Protein AF-A0AAJ6J6M3-F1 (afdb_monomer_lite)

Sequence (134 aa):
MADVIVVLKRRGIAARYLYQSGNIVYNRNSFRPREQCKPGPPERWIRKVGAFEPVISPELFAKAQAIIAARKRTKGLSSEEMLKRFRILLQRKGRFSRDIIRVAPEVSIPALYQFRFGSLRNAYQLISYFSKWN

Secondary structure (DSSP, 8-state):
-HHHHHHHHHTT---SSSGGGT-EEE-SEE--TTS--EEPPGGG-EEETTSS--SS-HHHHHHHHHHHHHGGGGTT--HHHHHHHHHHHHHHHSS--HHHHHH-TTS--HHHHHHHHSSHHHHHHTTT------

Radius of gyration: 20.0 Å; chains: 1; bounding box: 54×32×40 Å

Structure (mmCIF, N/CA/C/O backbone):
data_AF-A0AAJ6J6M3-F1
#
_entry.id   AF-A0AAJ6J6M3-F1
#
loop_
_atom_site.group_PDB
_atom_site.id
_atom_site.type_symbol
_atom_site.label_atom_id
_atom_site.label_alt_id
_atom_site.label_comp_id
_atom_site.label_asym_id
_atom_site.label_entity_id
_atom_site.label_seq_id
_atom_site.pdbx_PDB_ins_code
_atom_site.Cartn_x
_atom_site.Cartn_y
_atom_site.Cartn_z
_atom_site.occupancy
_atom_site.B_iso_or_equiv
_atom_site.auth_seq_id
_atom_site.auth_comp_id
_atom_site.auth_asym_id
_atom_site.auth_atom_id
_atom_site.pdbx_PDB_model_num
ATOM 1 N N . MET A 1 1 ? 20.469 -19.680 -22.054 1.00 42.81 1 MET A N 1
ATOM 2 C CA . MET A 1 1 ? 19.482 -18.741 -21.451 1.00 42.81 1 MET A CA 1
ATOM 3 C C . MET A 1 1 ? 19.347 -18.880 -19.928 1.00 42.81 1 MET A C 1
ATOM 5 O O . MET A 1 1 ? 19.100 -17.870 -19.279 1.00 42.81 1 MET A O 1
ATOM 9 N N . ALA A 1 2 ? 19.573 -20.061 -19.334 1.00 37.69 2 ALA A N 1
ATOM 10 C CA . ALA A 1 2 ? 19.628 -20.234 -17.875 1.00 37.69 2 ALA A CA 1
ATOM 11 C C . ALA A 1 2 ? 20.864 -19.573 -17.218 1.00 37.69 2 ALA A C 1
ATOM 13 O O . ALA A 1 2 ? 20.771 -19.067 -16.098 1.00 37.69 2 ALA A O 1
ATOM 14 N N . ASP A 1 3 ? 21.992 -19.491 -17.933 1.00 43.91 3 ASP A N 1
ATOM 15 C CA . ASP A 1 3 ? 23.266 -19.019 -17.371 1.00 43.91 3 ASP A CA 1
ATOM 16 C C . ASP A 1 3 ? 23.247 -17.570 -16.900 1.00 43.91 3 ASP A C 1
ATOM 18 O O . ASP A 1 3 ? 23.759 -17.261 -15.828 1.00 43.91 3 ASP A O 1
ATOM 22 N N . VAL A 1 4 ? 22.599 -16.667 -17.639 1.00 46.88 4 VAL A N 1
ATOM 23 C CA . VAL A 1 4 ? 22.543 -15.249 -17.251 1.00 46.88 4 VAL A CA 1
ATOM 24 C C . VAL A 1 4 ? 21.755 -15.084 -15.949 1.00 46.88 4 VAL A C 1
ATOM 26 O O . VAL A 1 4 ? 22.172 -14.351 -15.059 1.00 46.88 4 VAL A O 1
ATOM 29 N N . ILE A 1 5 ? 20.653 -15.816 -15.779 1.00 46.03 5 ILE A N 1
ATOM 30 C CA . ILE A 1 5 ? 19.804 -15.733 -14.582 1.00 46.03 5 ILE A CA 1
ATOM 31 C C . ILE A 1 5 ? 20.528 -16.313 -13.357 1.00 46.03 5 ILE A C 1
ATOM 33 O O . ILE A 1 5 ? 20.488 -15.721 -12.274 1.00 46.03 5 ILE A O 1
ATOM 37 N N . VAL A 1 6 ? 21.233 -17.436 -13.529 1.00 44.25 6 VAL A N 1
ATOM 38 C CA . VAL A 1 6 ? 22.038 -18.072 -12.473 1.00 44.25 6 VAL A CA 1
ATOM 39 C C . VAL A 1 6 ? 23.219 -17.182 -12.070 1.00 44.25 6 VAL A C 1
ATOM 41 O O . VAL A 1 6 ? 23.459 -16.981 -10.876 1.00 44.25 6 VAL A O 1
ATOM 44 N N . VAL A 1 7 ? 23.908 -16.573 -13.039 1.00 46.75 7 VAL A N 1
ATOM 45 C CA . VAL A 1 7 ? 25.021 -15.638 -12.802 1.00 46.75 7 VAL A CA 1
ATOM 46 C C . VAL A 1 7 ? 24.549 -14.369 -12.083 1.00 46.75 7 VAL A C 1
ATOM 48 O O . VAL A 1 7 ? 25.223 -13.896 -11.166 1.00 46.75 7 VAL A O 1
ATOM 51 N N . LEU A 1 8 ? 23.376 -13.832 -12.435 1.00 47.06 8 LEU A N 1
ATOM 52 C CA . LEU A 1 8 ? 22.826 -12.629 -11.801 1.00 47.06 8 LEU A CA 1
ATOM 53 C C . LEU A 1 8 ? 22.340 -12.889 -10.363 1.00 47.06 8 LEU A C 1
ATOM 55 O O . LEU A 1 8 ? 22.558 -12.044 -9.492 1.00 47.06 8 LEU A O 1
ATOM 59 N N . LYS A 1 9 ? 21.750 -14.063 -10.085 1.00 43.31 9 LYS A N 1
ATOM 60 C CA . LYS A 1 9 ? 21.389 -14.483 -8.716 1.00 43.31 9 LYS A CA 1
ATOM 61 C C . LYS A 1 9 ? 22.621 -14.720 -7.836 1.00 43.31 9 LYS A C 1
ATOM 63 O O . LYS A 1 9 ? 22.635 -14.259 -6.698 1.00 43.31 9 LYS A O 1
ATOM 68 N N . ARG A 1 10 ? 23.672 -15.371 -8.359 1.00 44.53 10 ARG A N 1
ATOM 69 C CA . ARG A 1 10 ? 24.931 -15.628 -7.623 1.00 44.53 10 ARG A CA 1
ATOM 70 C C . ARG A 1 10 ? 25.692 -14.354 -7.237 1.00 44.53 10 ARG A C 1
ATOM 72 O O . ARG A 1 10 ? 26.441 -14.373 -6.270 1.00 44.53 10 ARG A O 1
ATOM 79 N N . ARG A 1 11 ? 25.495 -13.243 -7.956 1.00 43.03 11 ARG A N 1
ATOM 80 C CA . ARG A 1 11 ? 26.172 -11.955 -7.709 1.00 43.03 11 ARG A CA 1
ATOM 81 C C . ARG A 1 11 ? 25.401 -10.989 -6.795 1.00 43.03 11 ARG A C 1
ATOM 83 O O . ARG A 1 11 ? 25.764 -9.820 -6.723 1.00 43.03 11 ARG A O 1
ATOM 90 N N . GLY A 1 12 ? 24.340 -11.436 -6.115 1.00 41.12 12 GLY A N 1
ATOM 91 C CA . GLY A 1 12 ? 23.617 -10.605 -5.137 1.00 41.12 12 GLY A CA 1
ATOM 92 C C . GLY A 1 12 ? 22.879 -9.402 -5.744 1.00 41.12 12 GLY A C 1
ATOM 93 O O . GLY A 1 12 ? 22.611 -8.417 -5.059 1.00 41.12 12 GLY A O 1
ATOM 94 N N . ILE A 1 13 ? 22.554 -9.451 -7.040 1.00 48.22 13 ILE A N 1
ATOM 95 C CA . ILE A 1 13 ? 21.922 -8.335 -7.749 1.00 48.22 13 ILE A CA 1
ATOM 96 C C . ILE A 1 13 ? 20.429 -8.304 -7.396 1.00 48.22 13 ILE A C 1
ATOM 98 O O . ILE A 1 13 ? 19.664 -9.196 -7.766 1.00 48.22 13 ILE A O 1
ATOM 102 N N . ALA A 1 14 ? 20.001 -7.252 -6.692 1.00 40.88 14 ALA A N 1
ATOM 103 C CA . ALA A 1 14 ? 18.612 -7.009 -6.303 1.00 40.88 14 ALA A CA 1
ATOM 104 C C . ALA A 1 14 ? 17.721 -6.689 -7.522 1.00 40.88 14 ALA A C 1
ATOM 106 O O . ALA A 1 14 ? 17.346 -5.548 -7.796 1.00 40.88 14 ALA A O 1
ATOM 107 N N . ALA A 1 15 ? 17.344 -7.725 -8.262 1.00 45.59 15 ALA A N 1
ATOM 108 C CA . ALA A 1 15 ? 16.406 -7.667 -9.371 1.00 45.59 15 ALA A CA 1
ATOM 109 C C . ALA A 1 15 ? 14.956 -7.753 -8.855 1.00 45.59 15 ALA A C 1
ATOM 111 O O . ALA A 1 15 ? 14.252 -8.721 -9.106 1.00 45.59 15 ALA A O 1
ATOM 112 N N . ARG A 1 16 ? 14.488 -6.767 -8.077 1.00 41.72 16 ARG A N 1
ATOM 113 C CA . ARG A 1 16 ? 13.134 -6.849 -7.485 1.00 41.72 16 ARG A CA 1
ATOM 114 C C . ARG A 1 16 ? 11.999 -6.391 -8.419 1.00 41.72 16 ARG A C 1
ATOM 116 O O . ARG A 1 16 ? 10.870 -6.819 -8.227 1.00 41.72 16 ARG A O 1
ATOM 123 N N . TYR A 1 17 ? 12.276 -5.575 -9.441 1.00 43.47 17 TYR A N 1
ATOM 124 C CA . TYR A 1 17 ? 11.223 -4.960 -10.283 1.00 43.47 17 TYR A CA 1
ATOM 125 C C . TYR A 1 17 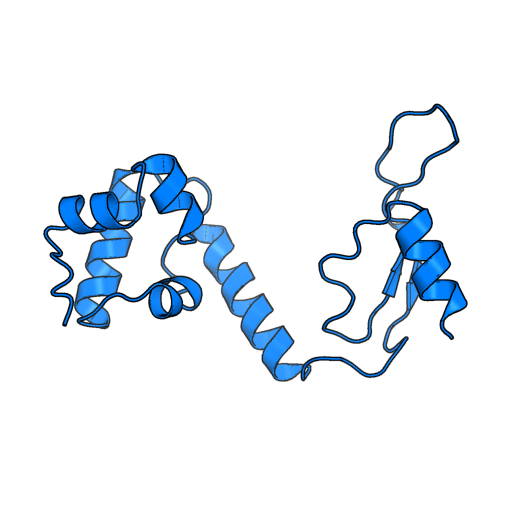? 11.407 -5.132 -11.798 1.00 43.47 17 TYR A C 1
ATOM 127 O O . TYR A 1 17 ? 10.581 -4.674 -12.578 1.00 43.47 17 TYR A O 1
ATOM 135 N N . LEU A 1 18 ? 12.494 -5.777 -12.221 1.00 49.62 18 LEU A N 1
ATOM 136 C CA . LEU A 1 18 ? 12.898 -5.862 -13.629 1.00 49.62 18 LEU A CA 1
ATOM 137 C C . LEU A 1 18 ? 12.153 -6.961 -14.392 1.00 49.62 18 LEU A C 1
ATOM 139 O O . LEU A 1 18 ? 11.816 -6.802 -15.558 1.00 49.62 18 LEU A O 1
ATOM 143 N N . TYR A 1 19 ? 11.789 -8.033 -13.691 1.00 50.84 19 TYR A N 1
ATOM 144 C CA . TYR A 1 19 ? 11.163 -9.205 -14.300 1.00 50.84 19 TYR A CA 1
ATOM 145 C C . TYR A 1 19 ? 9.762 -8.953 -14.874 1.00 50.84 19 TYR A C 1
ATOM 147 O O . TYR A 1 19 ? 9.317 -9.672 -15.754 1.00 50.84 19 TYR A O 1
ATOM 155 N N . GLN A 1 20 ? 9.057 -7.925 -14.406 1.00 52.22 20 GLN A N 1
ATOM 156 C CA . GLN A 1 20 ? 7.644 -7.746 -14.747 1.00 52.22 20 GLN A CA 1
ATOM 157 C C . GLN A 1 20 ? 7.411 -7.078 -16.110 1.00 52.22 20 GLN A C 1
ATOM 159 O O . GLN A 1 20 ? 6.380 -7.310 -16.719 1.00 52.22 20 GLN A O 1
ATOM 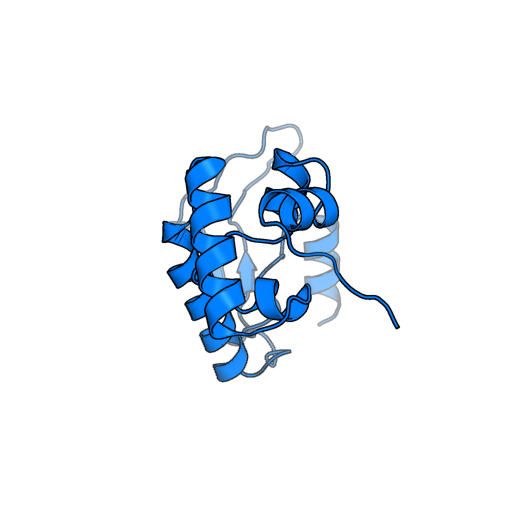164 N N . SER A 1 21 ? 8.361 -6.289 -16.618 1.00 54.81 21 SER A N 1
ATOM 165 C CA . SER A 1 21 ? 8.193 -5.531 -17.874 1.00 54.81 21 SER A CA 1
ATOM 166 C C . SER A 1 21 ? 9.021 -6.070 -19.046 1.00 54.81 21 SER A C 1
ATOM 168 O O . SER A 1 21 ? 9.124 -5.399 -20.065 1.00 54.81 21 SER A O 1
ATOM 170 N N . GLY A 1 22 ? 9.660 -7.238 -18.903 1.00 56.69 22 GLY A N 1
ATOM 171 C CA . GLY A 1 22 ? 10.596 -7.754 -19.916 1.00 56.69 22 GLY A CA 1
ATOM 172 C C . GLY A 1 22 ? 11.935 -7.003 -19.963 1.00 56.69 22 GLY A C 1
ATOM 173 O O . GLY A 1 22 ? 12.790 -7.299 -20.791 1.00 56.69 22 GLY A O 1
ATOM 174 N N . ASN A 1 23 ? 12.151 -6.022 -19.081 1.00 66.06 23 ASN A N 1
ATOM 175 C CA . ASN A 1 23 ? 13.308 -5.129 -19.119 1.00 66.06 23 ASN A CA 1
ATOM 176 C C . ASN A 1 23 ? 14.380 -5.556 -18.116 1.00 66.06 23 ASN A C 1
ATOM 178 O O . ASN A 1 23 ? 14.102 -5.723 -16.931 1.00 66.06 23 ASN A O 1
ATOM 182 N N . ILE A 1 24 ? 15.638 -5.634 -18.545 1.00 65.75 24 ILE A N 1
ATOM 183 C CA . ILE A 1 24 ? 16.773 -5.882 -17.646 1.00 65.75 24 ILE A CA 1
ATOM 184 C C . ILE A 1 24 ? 17.550 -4.581 -17.470 1.00 65.75 24 ILE A C 1
ATOM 186 O O . ILE A 1 24 ? 18.018 -3.992 -18.438 1.00 65.75 24 ILE A O 1
ATOM 190 N N . VAL A 1 25 ? 17.728 -4.151 -16.221 1.00 64.94 25 VAL A N 1
ATOM 191 C CA . VAL A 1 25 ? 18.666 -3.081 -15.857 1.00 64.94 25 VAL A CA 1
ATOM 192 C C . VAL A 1 25 ? 19.688 -3.645 -14.886 1.00 64.94 25 VAL A C 1
ATOM 194 O O . VAL A 1 25 ? 19.339 -3.983 -13.754 1.00 64.94 25 VAL A O 1
ATOM 197 N N . TYR A 1 26 ? 20.945 -3.720 -15.302 1.00 61.62 26 TYR A N 1
ATOM 198 C CA . TYR A 1 26 ? 22.036 -4.207 -14.461 1.00 61.62 26 TYR A CA 1
ATOM 199 C C . TYR A 1 26 ? 23.126 -3.143 -14.297 1.00 61.62 26 TYR A C 1
ATOM 201 O O . TYR A 1 26 ? 23.046 -2.064 -14.881 1.00 61.62 26 TYR A O 1
ATOM 209 N N . ASN A 1 27 ? 24.106 -3.427 -13.433 1.00 62.53 27 ASN A N 1
ATOM 210 C CA . ASN A 1 27 ? 25.179 -2.497 -13.058 1.00 62.53 27 ASN A CA 1
ATOM 211 C C . ASN A 1 27 ? 24.712 -1.231 -12.301 1.00 62.53 27 ASN A C 1
ATOM 213 O O . ASN A 1 27 ? 25.365 -0.195 -12.344 1.00 62.53 27 ASN A O 1
ATOM 217 N N . ARG A 1 28 ? 23.578 -1.311 -11.581 1.00 59.69 28 ARG A N 1
ATOM 218 C CA . ARG A 1 28 ? 23.110 -0.221 -10.698 1.00 59.69 28 ARG A CA 1
ATOM 219 C C . ARG A 1 28 ? 24.014 -0.008 -9.487 1.00 59.69 28 ARG A C 1
ATOM 221 O O . ARG A 1 28 ? 24.223 1.120 -9.057 1.00 59.69 28 ARG A O 1
ATOM 228 N N . ASN A 1 29 ? 24.557 -1.104 -8.975 1.00 54.41 29 ASN A N 1
ATOM 229 C CA . ASN A 1 29 ? 25.489 -1.127 -7.866 1.00 54.41 29 ASN A CA 1
ATOM 230 C C . ASN A 1 29 ? 26.703 -1.930 -8.332 1.00 54.41 29 AS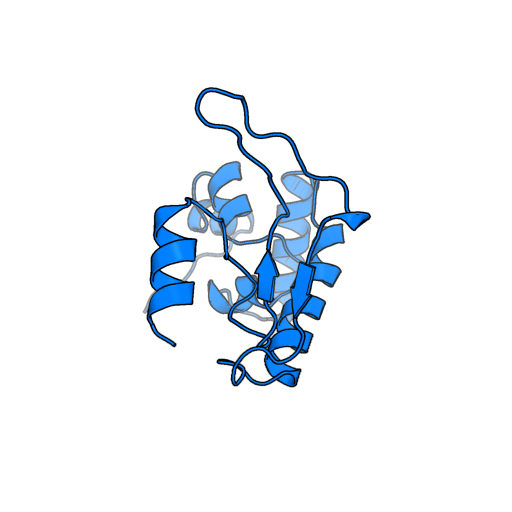N A C 1
ATOM 232 O O . ASN A 1 29 ? 26.549 -3.090 -8.720 1.00 54.41 29 ASN A O 1
ATOM 236 N N . SER A 1 30 ? 27.884 -1.323 -8.328 1.00 54.75 30 SER A N 1
ATOM 237 C CA . SER A 1 30 ? 29.134 -2.030 -8.610 1.00 54.75 30 SER A CA 1
ATOM 238 C C . SER A 1 30 ? 29.804 -2.402 -7.293 1.00 54.75 30 SER A C 1
ATOM 240 O O . SER A 1 30 ? 29.935 -1.550 -6.414 1.00 54.75 30 SER A O 1
ATOM 242 N N . PHE A 1 31 ? 30.251 -3.650 -7.168 1.00 53.50 31 PHE A N 1
ATOM 243 C CA . PHE A 1 31 ? 31.105 -4.093 -6.070 1.00 53.50 31 PHE A CA 1
ATOM 244 C C . PHE A 1 31 ? 32.429 -4.596 -6.641 1.00 53.50 31 PHE A C 1
ATOM 246 O O . PHE A 1 31 ? 32.449 -5.349 -7.617 1.00 53.50 31 PHE A O 1
ATOM 253 N N . ARG A 1 32 ? 33.538 -4.193 -6.024 1.00 55.38 32 ARG A N 1
ATOM 254 C CA . ARG A 1 32 ? 34.786 -4.950 -6.105 1.00 55.38 32 ARG A CA 1
ATOM 255 C C . ARG A 1 32 ? 34.830 -5.897 -4.904 1.00 55.38 32 ARG A C 1
ATOM 257 O O . ARG A 1 32 ? 34.295 -5.547 -3.849 1.00 55.38 32 ARG A O 1
ATOM 264 N N . PRO A 1 33 ? 35.409 -7.101 -5.032 1.00 43.09 33 PRO A N 1
ATOM 265 C CA . PRO A 1 33 ? 35.588 -7.983 -3.885 1.00 43.09 33 PRO A CA 1
ATOM 266 C C . PRO A 1 33 ? 36.279 -7.231 -2.734 1.00 43.09 33 PRO A C 1
ATOM 268 O O . PRO A 1 33 ? 37.292 -6.579 -2.966 1.00 43.09 33 PRO A O 1
ATOM 271 N N . ARG A 1 34 ? 35.724 -7.326 -1.515 1.00 52.81 34 ARG A N 1
ATOM 272 C CA . ARG A 1 34 ? 36.158 -6.632 -0.278 1.00 52.81 34 ARG A CA 1
ATOM 273 C C . ARG A 1 34 ? 35.885 -5.118 -0.178 1.00 52.81 34 ARG A C 1
ATOM 275 O O . ARG A 1 34 ? 36.234 -4.533 0.841 1.00 52.81 34 ARG A O 1
ATOM 282 N N . GLU A 1 35 ? 35.214 -4.487 -1.142 1.00 59.50 35 GLU A N 1
ATOM 283 C CA . GLU A 1 35 ? 34.825 -3.068 -1.049 1.00 59.50 35 GLU A CA 1
ATOM 284 C C . GLU A 1 35 ? 33.333 -2.867 -0.749 1.00 59.50 35 GLU A C 1
ATOM 286 O O . GLU A 1 35 ? 32.475 -3.661 -1.144 1.00 59.50 35 GLU A O 1
ATOM 291 N N . GLN A 1 36 ? 33.016 -1.757 -0.072 1.00 56.09 36 GLN A N 1
ATOM 292 C CA . GLN A 1 36 ? 31.636 -1.356 0.200 1.00 56.09 36 GLN A CA 1
ATOM 293 C C . GLN A 1 36 ? 30.879 -1.057 -1.100 1.00 56.09 36 GLN A C 1
ATOM 295 O O . GLN A 1 36 ? 31.384 -0.402 -2.013 1.00 56.09 36 GLN A O 1
ATOM 300 N N . CYS A 1 37 ? 29.630 -1.518 -1.158 1.00 54.88 37 CYS A N 1
ATOM 301 C CA . CYS A 1 37 ? 28.743 -1.344 -2.299 1.00 54.88 37 CYS A CA 1
ATOM 302 C C . CYS A 1 37 ? 28.414 0.145 -2.510 1.00 54.88 37 CYS A C 1
ATOM 304 O O . CYS A 1 37 ? 27.649 0.725 -1.741 1.00 54.88 37 CYS A O 1
ATOM 306 N N . LYS A 1 38 ? 28.953 0.755 -3.571 1.00 62.16 38 LYS A N 1
ATOM 307 C CA . LYS A 1 38 ? 28.644 2.141 -3.955 1.00 62.16 38 LYS A CA 1
ATOM 308 C C . LYS A 1 38 ? 27.606 2.169 -5.089 1.00 62.16 38 LYS A C 1
ATOM 310 O O . LYS A 1 38 ? 27.677 1.323 -5.989 1.00 62.16 38 LYS A O 1
ATOM 315 N N . PRO A 1 39 ? 26.645 3.115 -5.079 1.00 59.41 39 PRO A N 1
ATOM 316 C CA . PRO A 1 39 ? 25.768 3.345 -6.223 1.00 59.41 39 PRO A CA 1
ATOM 317 C C . PRO A 1 39 ? 26.612 3.681 -7.456 1.00 59.41 39 PRO A C 1
ATOM 319 O O . PRO A 1 39 ? 27.459 4.573 -7.406 1.00 59.41 39 PRO A O 1
ATOM 322 N N . GLY A 1 40 ? 26.415 2.942 -8.546 1.00 65.25 40 GLY A N 1
ATOM 323 C CA . GLY A 1 40 ? 27.107 3.203 -9.803 1.00 65.25 40 GLY A CA 1
ATOM 324 C C . GLY A 1 40 ? 26.501 4.417 -10.517 1.00 65.25 40 GLY A C 1
ATOM 325 O O . GLY A 1 40 ? 25.278 4.593 -10.453 1.00 65.25 40 GLY A O 1
ATOM 326 N N . PRO A 1 41 ? 27.315 5.233 -11.215 1.00 68.19 41 PRO A N 1
ATOM 327 C CA . PRO A 1 41 ? 26.816 6.373 -11.978 1.00 68.19 41 PRO A CA 1
ATOM 328 C C . PRO A 1 41 ? 25.779 5.919 -13.031 1.00 68.19 41 PRO A C 1
ATOM 330 O O . PRO A 1 41 ? 25.958 4.839 -13.614 1.00 68.19 41 PRO A O 1
ATOM 333 N N . PRO A 1 42 ? 24.688 6.682 -13.260 1.00 66.25 42 PRO A N 1
ATOM 334 C CA . PRO A 1 42 ? 23.601 6.309 -14.174 1.00 66.25 42 PRO A CA 1
ATOM 335 C C . PRO A 1 42 ? 24.064 5.965 -15.591 1.00 66.25 42 PRO A C 1
ATOM 337 O O . PRO A 1 42 ? 23.462 5.113 -16.242 1.00 66.25 42 PRO A O 1
ATOM 340 N N . GLU A 1 43 ? 25.156 6.579 -16.043 1.00 66.69 43 GLU A N 1
ATOM 341 C CA . GLU A 1 43 ? 25.770 6.393 -17.361 1.00 66.69 43 GLU A CA 1
ATOM 342 C C . GLU A 1 43 ? 26.327 4.973 -17.542 1.00 66.69 43 GLU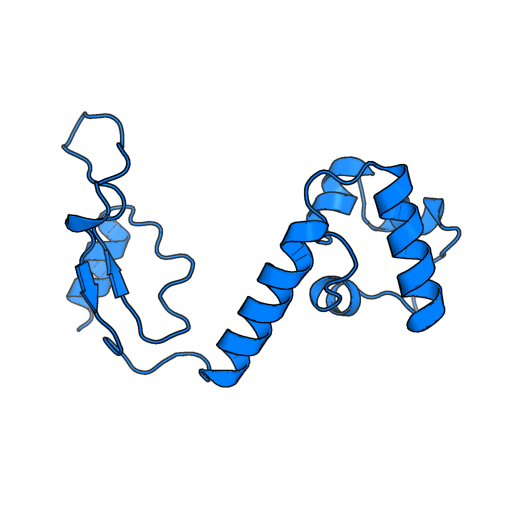 A C 1
ATOM 344 O O . GLU A 1 43 ? 26.443 4.477 -18.658 1.00 66.69 43 GLU A O 1
ATOM 349 N N . ARG A 1 44 ? 26.645 4.280 -16.440 1.00 66.38 44 ARG A N 1
ATOM 350 C CA . ARG A 1 44 ? 27.110 2.885 -16.454 1.00 66.38 44 ARG A CA 1
ATOM 351 C C . ARG A 1 44 ? 25.972 1.871 -16.357 1.00 66.38 44 ARG A C 1
ATOM 353 O O . ARG A 1 44 ? 26.239 0.665 -16.363 1.00 66.38 44 ARG A O 1
ATOM 360 N N . TRP A 1 45 ? 24.720 2.315 -16.228 1.00 72.00 45 TRP A N 1
ATOM 361 C CA . TRP A 1 45 ? 23.580 1.408 -16.154 1.00 72.00 45 TRP A CA 1
ATOM 362 C C . TRP A 1 45 ? 23.269 0.871 -17.541 1.00 72.00 45 TRP A C 1
ATOM 364 O O . TRP A 1 45 ? 22.824 1.600 -18.424 1.00 72.00 45 TRP A O 1
ATOM 374 N N . ILE A 1 46 ? 23.421 -0.436 -17.713 1.00 66.81 46 ILE A N 1
ATOM 375 C CA . ILE A 1 46 ? 23.061 -1.078 -18.970 1.00 66.81 46 ILE A CA 1
ATOM 376 C C . ILE A 1 46 ? 21.590 -1.479 -18.880 1.00 66.81 46 ILE A C 1
ATOM 378 O O . ILE A 1 46 ? 21.187 -2.230 -17.984 1.00 66.81 46 ILE A O 1
ATOM 382 N N . ARG A 1 47 ? 20.780 -0.931 -19.792 1.00 71.38 47 ARG A N 1
ATOM 383 C CA . ARG A 1 47 ? 19.338 -1.177 -19.896 1.00 71.38 47 ARG A CA 1
ATOM 384 C C . ARG A 1 47 ? 19.062 -1.937 -21.188 1.00 71.38 47 ARG A C 1
ATOM 386 O O . ARG A 1 47 ? 19.307 -1.414 -22.267 1.00 71.38 47 ARG A O 1
ATOM 393 N N . LYS A 1 48 ? 18.529 -3.151 -21.077 1.00 68.19 48 LYS A N 1
ATOM 394 C CA . LYS A 1 48 ? 18.015 -3.918 -22.213 1.00 68.19 48 LYS A CA 1
ATOM 395 C C . LYS A 1 48 ? 16.496 -3.956 -22.126 1.00 68.19 48 LYS A C 1
ATOM 397 O O . LYS A 1 48 ? 15.946 -4.554 -21.199 1.00 68.19 48 LYS A O 1
ATOM 402 N N . VAL A 1 49 ? 15.843 -3.281 -23.066 1.00 69.12 49 VAL A N 1
ATOM 403 C CA . VAL A 1 49 ? 14.383 -3.283 -23.206 1.00 69.12 49 VAL A CA 1
ATOM 404 C C . VAL A 1 49 ? 13.964 -4.564 -23.930 1.00 69.12 49 VAL A C 1
ATOM 406 O O . VAL A 1 49 ? 14.639 -4.958 -24.878 1.00 69.12 49 VAL A O 1
ATOM 409 N N . GLY A 1 50 ? 12.910 -5.241 -23.463 1.00 69.31 50 GLY A N 1
ATOM 410 C CA . GLY A 1 50 ? 12.407 -6.471 -24.099 1.00 69.31 50 GLY A CA 1
ATOM 411 C C . GLY A 1 50 ? 13.418 -7.625 -24.121 1.00 69.31 50 GLY A C 1
ATOM 412 O O . GLY A 1 50 ? 13.489 -8.392 -25.073 1.00 69.31 50 GLY A O 1
ATOM 413 N N . ALA A 1 51 ? 14.249 -7.738 -23.086 1.00 67.62 51 ALA A N 1
ATOM 414 C CA . ALA A 1 51 ? 15.247 -8.794 -22.973 1.00 67.62 51 ALA A CA 1
ATOM 415 C C . ALA A 1 51 ? 14.639 -10.205 -22.870 1.00 67.62 51 ALA A C 1
ATOM 417 O O . ALA A 1 51 ? 15.349 -11.180 -23.114 1.00 67.62 51 ALA A O 1
ATOM 418 N N . PHE A 1 52 ? 13.372 -10.303 -22.469 1.00 69.38 52 PHE A N 1
ATOM 419 C CA . PHE A 1 52 ? 12.575 -11.525 -22.413 1.00 69.38 52 PHE A CA 1
ATOM 420 C C . PHE A 1 52 ? 11.084 -11.162 -22.479 1.00 69.38 52 PHE A C 1
ATOM 422 O O . PHE A 1 52 ? 10.711 -10.002 -22.274 1.00 69.38 52 PHE A O 1
ATOM 429 N N . GLU A 1 53 ? 10.243 -12.158 -22.754 1.00 70.44 53 GLU A N 1
ATOM 430 C CA . GLU A 1 53 ? 8.792 -11.992 -22.786 1.00 70.44 53 GLU A CA 1
ATOM 431 C C . GLU A 1 53 ? 8.268 -11.540 -21.409 1.00 70.44 53 GLU A C 1
ATOM 433 O O . GLU A 1 53 ? 8.606 -12.145 -20.385 1.00 70.44 53 GLU A O 1
ATOM 438 N N . PRO A 1 54 ? 7.501 -10.441 -21.336 1.00 69.31 54 PRO A N 1
ATOM 439 C CA . PRO A 1 54 ? 7.081 -9.884 -20.063 1.00 69.31 54 PRO A CA 1
ATOM 440 C C . PRO A 1 54 ? 6.144 -10.848 -19.323 1.00 69.31 54 PRO A C 1
ATOM 442 O O . PRO A 1 54 ? 5.118 -11.268 -19.844 1.00 69.31 54 PRO A O 1
ATOM 445 N N . VAL A 1 55 ? 6.480 -11.149 -18.063 1.00 76.94 55 VAL A N 1
ATOM 446 C CA . VAL A 1 55 ? 5.692 -12.052 -17.198 1.00 76.94 55 VAL A CA 1
ATOM 447 C C . VAL A 1 55 ? 4.287 -11.501 -16.923 1.00 76.94 55 VAL A C 1
ATOM 449 O O . VAL A 1 55 ? 3.368 -12.257 -16.620 1.00 76.94 55 VAL A O 1
ATOM 452 N N . ILE A 1 56 ? 4.114 -10.178 -16.998 1.00 76.94 56 ILE A N 1
ATOM 453 C CA . ILE A 1 56 ? 2.818 -9.514 -16.856 1.00 76.94 56 ILE A CA 1
ATOM 454 C C . ILE A 1 56 ? 2.582 -8.549 -18.015 1.00 76.94 56 ILE A C 1
ATOM 456 O O . ILE A 1 56 ? 3.526 -7.981 -18.561 1.00 76.94 56 ILE A O 1
ATOM 460 N N . SER A 1 57 ? 1.315 -8.313 -18.362 1.00 81.12 57 SER A N 1
ATOM 461 C CA . SER A 1 57 ? 0.977 -7.386 -19.440 1.00 81.12 57 SER A CA 1
ATOM 462 C C . SER A 1 57 ? 1.479 -5.961 -19.141 1.00 81.12 57 SER A C 1
ATOM 464 O O . SER A 1 57 ? 1.401 -5.500 -17.991 1.00 81.12 57 SER A O 1
ATOM 466 N N . PRO A 1 58 ? 1.958 -5.220 -20.161 1.00 78.12 58 PRO A N 1
ATOM 467 C CA . PRO A 1 58 ? 2.408 -3.838 -19.993 1.00 78.12 58 PRO A CA 1
ATOM 468 C C . PRO A 1 58 ? 1.342 -2.933 -19.367 1.00 78.12 58 PRO A C 1
ATOM 470 O O . PRO A 1 58 ? 1.660 -2.084 -18.535 1.00 78.12 58 PRO A O 1
ATOM 473 N N . GLU A 1 59 ? 0.069 -3.153 -19.699 1.00 81.44 59 GLU A N 1
ATOM 474 C CA . GLU A 1 59 ? -1.056 -2.410 -19.129 1.00 81.44 59 GLU A CA 1
ATOM 475 C C . GLU A 1 59 ? -1.218 -2.638 -17.625 1.00 81.44 59 GLU A C 1
ATOM 477 O O . GLU A 1 59 ? -1.433 -1.692 -16.862 1.00 81.44 59 GLU A O 1
ATOM 482 N N . LEU A 1 60 ? -1.103 -3.891 -17.171 1.00 81.25 60 LEU A N 1
ATOM 483 C CA . LEU A 1 60 ? -1.193 -4.222 -15.753 1.00 81.25 60 LEU A CA 1
ATOM 484 C C . LEU A 1 60 ? -0.015 -3.617 -14.983 1.00 81.25 60 LEU A C 1
ATOM 486 O O . LEU A 1 60 ? -0.202 -3.055 -13.899 1.00 81.25 60 LEU A O 1
ATOM 490 N N . PHE A 1 61 ? 1.185 -3.665 -15.567 1.00 80.12 61 PHE A N 1
ATOM 491 C CA . PHE A 1 61 ? 2.361 -3.008 -15.006 1.00 80.12 61 PHE A CA 1
ATOM 492 C C . PHE A 1 61 ? 2.172 -1.487 -14.915 1.00 80.12 61 PHE A C 1
ATOM 494 O O . PHE A 1 61 ? 2.442 -0.899 -13.866 1.00 80.12 61 PHE A O 1
ATOM 501 N N . ALA A 1 62 ? 1.648 -0.850 -15.965 1.00 83.12 62 ALA A N 1
ATOM 502 C CA . ALA A 1 62 ? 1.366 0.583 -15.980 1.00 83.12 62 ALA A CA 1
ATOM 503 C C . ALA A 1 62 ? 0.347 0.978 -14.898 1.00 83.12 62 ALA A C 1
ATOM 505 O O . ALA A 1 62 ? 0.585 1.926 -14.146 1.00 83.12 62 ALA A O 1
ATOM 506 N N . LYS A 1 63 ? -0.738 0.205 -14.734 1.00 82.69 63 LYS A N 1
ATOM 507 C CA . LYS A 1 63 ? -1.722 0.401 -13.653 1.00 82.69 63 LYS A CA 1
ATOM 508 C C . LYS A 1 63 ? -1.069 0.308 -12.271 1.00 82.69 63 LYS A C 1
ATOM 510 O O . LYS A 1 63 ? -1.306 1.162 -11.415 1.00 82.69 63 LYS A O 1
ATOM 515 N N . ALA A 1 64 ? -0.206 -0.684 -12.051 1.00 82.56 64 ALA A N 1
ATOM 516 C CA . ALA A 1 64 ? 0.519 -0.826 -10.790 1.00 82.56 64 ALA A CA 1
ATOM 517 C C . ALA A 1 64 ? 1.456 0.368 -10.521 1.00 82.56 64 ALA A C 1
ATOM 519 O O . ALA A 1 64 ? 1.470 0.902 -9.408 1.00 82.56 64 ALA A O 1
ATOM 520 N N . GLN A 1 65 ? 2.194 0.832 -11.536 1.00 84.69 65 GLN A N 1
ATOM 521 C CA . GLN A 1 65 ? 3.060 2.012 -11.426 1.00 84.69 65 GLN A CA 1
ATOM 522 C C . GLN A 1 65 ? 2.265 3.284 -11.120 1.00 84.69 65 GLN A C 1
ATOM 524 O O . GLN A 1 65 ? 2.681 4.063 -10.262 1.00 84.69 65 GLN A O 1
ATOM 529 N N . ALA A 1 66 ? 1.101 3.469 -11.747 1.00 85.75 66 ALA A N 1
ATOM 530 C CA . ALA A 1 66 ? 0.225 4.607 -11.482 1.00 85.75 66 ALA A CA 1
ATOM 531 C C . ALA A 1 66 ? -0.235 4.643 -10.014 1.00 85.75 66 ALA A C 1
ATOM 533 O O . ALA A 1 66 ? -0.152 5.686 -9.366 1.00 85.75 66 ALA A O 1
ATOM 534 N N . ILE A 1 67 ? -0.629 3.496 -9.445 1.00 84.62 67 ILE A N 1
ATOM 535 C CA . ILE A 1 67 ? -1.007 3.394 -8.025 1.00 84.62 67 ILE A CA 1
ATOM 536 C C . ILE A 1 67 ? 0.182 3.740 -7.116 1.00 84.62 67 ILE A C 1
ATOM 538 O O . ILE A 1 67 ? 0.031 4.490 -6.149 1.00 84.62 67 ILE A O 1
ATOM 542 N N . ILE A 1 68 ? 1.377 3.218 -7.414 1.00 84.25 68 ILE A N 1
ATOM 543 C CA . ILE A 1 68 ? 2.594 3.503 -6.636 1.00 84.25 68 ILE A CA 1
ATOM 544 C C . ILE A 1 68 ? 2.948 4.994 -6.704 1.00 84.25 68 ILE A C 1
ATOM 546 O O . ILE A 1 68 ? 3.277 5.594 -5.679 1.00 84.25 68 ILE A O 1
ATOM 550 N N . ALA A 1 69 ? 2.868 5.600 -7.890 1.00 85.94 69 ALA A N 1
ATOM 551 C CA . ALA A 1 69 ? 3.130 7.018 -8.094 1.00 85.94 69 ALA A CA 1
ATOM 552 C C . ALA A 1 69 ? 2.127 7.888 -7.326 1.00 85.94 69 ALA A C 1
ATOM 554 O O . ALA A 1 69 ? 2.543 8.761 -6.564 1.00 85.94 69 ALA A O 1
ATOM 555 N N . ALA A 1 70 ? 0.831 7.592 -7.436 1.00 85.75 70 ALA A N 1
ATOM 556 C CA . ALA A 1 70 ? -0.224 8.305 -6.723 1.00 85.75 70 ALA A CA 1
ATOM 557 C C . ALA A 1 70 ? -0.080 8.194 -5.195 1.00 85.75 70 ALA A C 1
ATOM 559 O O . ALA A 1 70 ? -0.386 9.147 -4.479 1.00 85.75 70 ALA A O 1
ATOM 560 N N . ARG A 1 71 ? 0.454 7.074 -4.686 1.00 86.75 71 ARG A N 1
ATOM 561 C CA . ARG A 1 71 ? 0.760 6.894 -3.257 1.00 86.75 71 ARG A CA 1
ATOM 562 C C . ARG A 1 71 ? 1.974 7.662 -2.758 1.00 86.75 71 ARG A C 1
ATOM 564 O O . ARG A 1 71 ? 2.142 7.774 -1.549 1.00 86.75 71 ARG A O 1
ATOM 571 N N . LYS A 1 72 ? 2.830 8.223 -3.618 1.00 85.69 72 LYS A N 1
ATOM 572 C CA . LYS A 1 72 ? 3.985 9.008 -3.138 1.00 85.69 72 LYS A CA 1
ATOM 573 C C . LYS A 1 72 ? 3.550 10.152 -2.214 1.00 85.69 72 LYS A C 1
ATOM 575 O O . LYS A 1 72 ? 4.241 10.422 -1.238 1.00 85.69 72 LYS A O 1
ATOM 580 N N . ARG A 1 73 ? 2.363 10.726 -2.448 1.00 83.81 73 ARG A N 1
ATOM 581 C CA . ARG A 1 73 ? 1.738 11.768 -1.610 1.00 83.81 73 ARG A CA 1
ATOM 582 C C . ARG A 1 73 ? 1.306 11.306 -0.212 1.00 83.81 73 ARG A C 1
ATOM 584 O O . ARG A 1 73 ? 0.842 12.120 0.577 1.00 83.81 73 ARG A O 1
ATOM 591 N N . THR A 1 74 ? 1.350 10.003 0.074 1.00 85.25 74 THR A N 1
ATOM 592 C CA . THR A 1 74 ? 1.040 9.443 1.398 1.00 85.25 74 THR A CA 1
ATOM 593 C C . THR A 1 74 ? 2.306 9.168 2.213 1.00 85.25 74 THR A C 1
ATOM 595 O O . THR A 1 74 ? 2.222 8.649 3.327 1.00 85.25 74 THR A O 1
ATOM 598 N N . LYS A 1 75 ? 3.494 9.477 1.676 1.00 83.00 75 LYS A N 1
ATOM 599 C CA . LYS A 1 75 ? 4.735 9.449 2.451 1.00 83.00 75 LYS A CA 1
ATOM 600 C C . LYS A 1 75 ? 4.740 10.602 3.455 1.00 83.00 75 LYS A C 1
ATOM 602 O O . LYS A 1 75 ? 4.350 11.709 3.114 1.00 83.00 75 LYS A O 1
ATOM 607 N N . GLY A 1 76 ? 5.199 10.329 4.675 1.00 85.12 76 GLY A N 1
ATOM 608 C CA . GLY A 1 76 ? 5.353 11.352 5.714 1.00 85.12 76 GLY A CA 1
ATOM 609 C C . GLY A 1 76 ? 4.054 11.829 6.369 1.00 85.12 76 GLY A C 1
ATOM 610 O O . GLY A 1 76 ? 4.098 12.779 7.139 1.00 85.12 76 GLY A O 1
ATOM 611 N N . LEU A 1 77 ? 2.906 11.189 6.109 1.00 89.25 77 LEU A N 1
ATOM 612 C CA . LEU A 1 77 ? 1.662 11.517 6.817 1.00 89.25 77 LEU A CA 1
ATOM 613 C C . LEU A 1 77 ? 1.822 11.292 8.326 1.00 89.25 77 LEU A C 1
ATOM 615 O O . LEU A 1 77 ? 2.507 10.350 8.729 1.00 89.25 77 LEU A O 1
ATOM 619 N N . SER A 1 78 ? 1.167 12.109 9.153 1.00 92.19 78 SER A N 1
ATOM 620 C CA . SER A 1 78 ? 1.069 11.868 10.598 1.00 92.19 78 SER A CA 1
ATOM 621 C C . SER A 1 78 ? 0.146 10.678 10.903 1.00 92.19 78 SER A C 1
ATOM 623 O O . SER A 1 78 ? -0.556 10.179 10.017 1.00 92.19 78 SER A O 1
ATOM 625 N N . SER A 1 79 ? 0.145 10.201 12.150 1.00 91.00 79 SER A N 1
ATOM 626 C CA . SER A 1 79 ? -0.749 9.115 12.579 1.00 91.00 79 SER A CA 1
ATOM 627 C C . SER A 1 79 ? -2.220 9.504 12.382 1.00 91.00 79 SER A C 1
ATOM 629 O O . SER A 1 79 ? -3.015 8.728 11.856 1.00 91.00 79 SER A O 1
ATOM 631 N N . GLU A 1 80 ? -2.566 10.736 12.738 1.00 91.62 80 GLU A N 1
ATOM 632 C CA . GLU A 1 80 ? -3.914 11.303 12.692 1.00 91.62 80 GLU A CA 1
ATOM 633 C C . GLU A 1 80 ? -4.392 11.439 11.245 1.00 91.62 80 GLU A C 1
ATOM 635 O O . GLU A 1 80 ? -5.494 11.010 10.903 1.00 91.62 80 GLU A O 1
ATOM 640 N N . GLU A 1 81 ? -3.535 11.957 10.363 1.00 91.62 81 GLU A N 1
ATOM 641 C CA . GLU A 1 81 ? -3.853 12.113 8.943 1.00 91.62 81 GLU A CA 1
ATOM 642 C C . GLU A 1 81 ? -3.998 10.749 8.247 1.00 91.62 81 GLU A C 1
ATOM 644 O O . GLU A 1 81 ? -4.887 10.554 7.412 1.00 91.62 81 GLU A O 1
ATOM 649 N N . MET A 1 82 ? -3.183 9.760 8.636 1.00 92.19 82 MET A N 1
ATOM 650 C CA . MET A 1 82 ? -3.346 8.381 8.171 1.00 92.19 82 MET A CA 1
ATOM 651 C C . MET A 1 82 ? -4.715 7.810 8.548 1.00 92.19 82 MET A C 1
ATOM 653 O O . MET A 1 82 ? -5.331 7.161 7.700 1.00 92.19 82 MET A O 1
ATOM 657 N N . LEU A 1 83 ? -5.191 8.045 9.777 1.00 92.25 83 LEU A N 1
ATOM 658 C CA . LEU A 1 83 ? -6.505 7.591 10.250 1.00 92.25 83 LEU A CA 1
ATOM 659 C C . LEU A 1 83 ? -7.652 8.365 9.591 1.00 92.25 83 LEU A C 1
ATOM 661 O O . LEU A 1 83 ? -8.649 7.756 9.204 1.00 92.25 83 LEU A O 1
ATOM 665 N N . LYS A 1 84 ? -7.506 9.680 9.386 1.00 93.19 84 LYS A N 1
ATOM 666 C CA . LYS A 1 84 ? -8.493 10.518 8.684 1.00 93.19 84 LYS A CA 1
ATOM 667 C C . LYS A 1 84 ? -8.740 10.015 7.265 1.00 93.19 84 LYS A C 1
ATOM 669 O O . LYS A 1 84 ? -9.882 9.765 6.883 1.00 93.19 84 LYS A O 1
ATOM 674 N N . ARG A 1 85 ? -7.673 9.789 6.495 1.00 91.25 85 ARG A N 1
ATOM 675 C CA . ARG A 1 85 ? -7.777 9.224 5.138 1.00 91.25 85 ARG A CA 1
ATOM 676 C C . ARG A 1 85 ? -8.355 7.817 5.143 1.00 91.25 85 ARG A C 1
ATOM 678 O O . ARG A 1 85 ? -9.102 7.458 4.236 1.00 91.25 85 ARG A O 1
ATOM 685 N N . PHE A 1 86 ? -8.049 7.042 6.180 1.00 90.31 86 PHE A N 1
ATOM 686 C CA . PHE A 1 86 ? -8.653 5.732 6.383 1.00 90.31 86 PHE A CA 1
ATOM 687 C C . PHE A 1 86 ? -10.171 5.840 6.579 1.00 90.31 86 PHE A C 1
ATOM 689 O O . PHE A 1 86 ? -10.911 5.157 5.883 1.00 90.31 86 PHE A O 1
ATOM 696 N N . ARG A 1 87 ? -10.665 6.758 7.420 1.00 91.25 87 ARG A N 1
ATOM 697 C CA . ARG A 1 87 ? -12.112 6.998 7.599 1.00 91.25 87 ARG A CA 1
ATOM 698 C C . ARG A 1 87 ? -12.804 7.388 6.292 1.00 91.25 87 ARG A C 1
ATOM 700 O O . ARG A 1 87 ? -13.853 6.839 5.975 1.00 91.25 87 ARG A O 1
ATOM 707 N N . ILE A 1 88 ? -12.187 8.264 5.498 1.00 91.38 88 ILE A N 1
ATOM 708 C CA . ILE A 1 88 ? -12.723 8.671 4.188 1.00 91.38 88 ILE A CA 1
ATOM 709 C C . ILE A 1 88 ? -12.821 7.469 3.236 1.00 91.38 88 ILE A C 1
ATOM 711 O O . ILE A 1 88 ? -13.827 7.289 2.549 1.00 91.38 88 ILE A O 1
ATOM 715 N N . LEU A 1 89 ? -11.791 6.617 3.197 1.00 90.81 89 LEU A N 1
ATOM 716 C CA . LEU A 1 89 ? -11.817 5.407 2.376 1.00 90.81 89 LEU A CA 1
ATOM 717 C C . LEU A 1 89 ? -12.920 4.440 2.833 1.00 90.81 89 LEU A C 1
ATOM 719 O O . LEU A 1 89 ? -13.606 3.863 1.987 1.00 90.81 89 LEU A O 1
ATOM 723 N N . L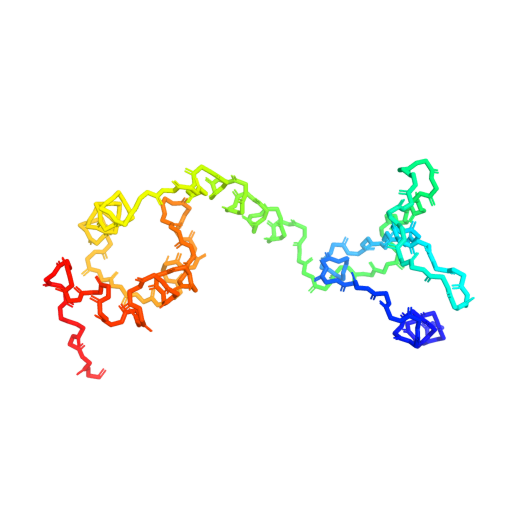EU A 1 90 ? -13.115 4.296 4.148 1.00 89.75 90 LEU A N 1
ATOM 724 C CA . LEU A 1 90 ? -14.176 3.462 4.709 1.00 89.75 90 LEU A CA 1
ATOM 725 C C . LEU A 1 90 ? -15.557 3.948 4.274 1.00 89.75 90 LEU A C 1
ATOM 727 O O . LEU A 1 90 ? -16.347 3.151 3.784 1.00 89.75 90 LEU A O 1
ATOM 731 N N . GLN A 1 91 ? -15.822 5.250 4.392 1.00 89.06 91 GLN A N 1
ATOM 732 C CA . GLN A 1 91 ? -17.094 5.847 3.977 1.00 89.06 91 GLN A CA 1
ATOM 733 C C . GLN A 1 91 ? -17.382 5.605 2.490 1.00 89.06 91 GLN A C 1
ATOM 735 O O . GLN A 1 91 ? -18.513 5.318 2.118 1.00 89.06 91 GLN A O 1
ATOM 740 N N . ARG A 1 92 ? -16.353 5.650 1.634 1.00 88.75 92 ARG A N 1
ATOM 741 C CA . ARG A 1 92 ? -16.505 5.433 0.186 1.00 88.75 92 ARG A CA 1
ATOM 742 C C . ARG A 1 92 ? -16.682 3.970 -0.219 1.00 88.75 92 ARG A C 1
ATOM 744 O O . ARG A 1 92 ? -17.279 3.709 -1.259 1.00 88.75 92 ARG A O 1
ATOM 751 N N . LYS A 1 93 ? -16.093 3.018 0.511 1.00 86.88 93 LYS A N 1
ATOM 752 C CA . LYS A 1 93 ? -16.100 1.588 0.137 1.00 86.88 93 LYS A CA 1
ATOM 753 C C . LYS A 1 93 ? -17.041 0.731 0.979 1.00 86.88 93 LYS A C 1
ATOM 755 O O . LYS A 1 93 ? -17.319 -0.397 0.582 1.00 86.88 93 LYS A O 1
ATOM 760 N N . GLY A 1 94 ? -17.472 1.212 2.142 1.00 84.31 94 GLY A N 1
ATOM 761 C CA . GLY A 1 94 ? -18.335 0.510 3.099 1.00 84.31 94 GLY A CA 1
ATOM 762 C C . GLY A 1 94 ? -17.678 -0.672 3.826 1.00 84.31 94 GLY A C 1
ATOM 763 O O . GLY A 1 94 ? -18.157 -1.088 4.876 1.00 84.31 94 GLY A O 1
ATOM 764 N N . ARG A 1 95 ? -16.568 -1.211 3.305 1.00 83.62 95 ARG A N 1
ATOM 765 C CA . ARG A 1 95 ? -15.829 -2.342 3.878 1.00 83.62 95 ARG A CA 1
ATOM 766 C C . ARG A 1 95 ? -14.326 -2.191 3.699 1.00 83.62 95 ARG A C 1
ATOM 768 O O . ARG A 1 95 ? -13.859 -1.610 2.717 1.00 83.62 95 ARG A O 1
ATOM 775 N N . PHE A 1 96 ? -13.576 -2.821 4.598 1.00 83.94 96 PHE A N 1
ATOM 776 C CA . PHE A 1 96 ? -12.137 -2.993 4.454 1.00 83.94 96 PHE A CA 1
ATOM 777 C C . PHE A 1 96 ? -11.737 -4.433 4.192 1.00 83.94 96 PHE A C 1
ATOM 779 O O . PHE A 1 96 ? -12.137 -5.352 4.896 1.00 83.94 96 PHE A O 1
ATOM 786 N N . SER A 1 97 ? -10.848 -4.593 3.218 1.00 82.00 97 SER A N 1
ATOM 787 C CA . SER A 1 97 ? -9.982 -5.755 3.095 1.00 82.00 97 SER A CA 1
ATOM 788 C C . SER A 1 97 ? -8.559 -5.280 2.829 1.00 82.00 97 SER A C 1
ATOM 790 O O . SER A 1 97 ? -8.328 -4.153 2.369 1.00 82.00 97 SER A O 1
ATOM 792 N N . ARG A 1 98 ? -7.584 -6.147 3.107 1.00 82.56 98 ARG A N 1
ATOM 793 C CA . ARG A 1 98 ? -6.178 -5.865 2.800 1.00 82.56 98 ARG A CA 1
ATOM 794 C C . ARG A 1 98 ? -5.984 -5.557 1.310 1.00 82.56 98 ARG A C 1
ATOM 796 O O . ARG A 1 98 ? -5.178 -4.685 0.989 1.00 82.56 98 ARG A O 1
ATOM 803 N N . ASP A 1 99 ? -6.751 -6.201 0.434 1.00 84.25 99 ASP A N 1
ATOM 804 C CA . ASP A 1 99 ? -6.695 -5.978 -1.013 1.00 84.25 99 ASP A CA 1
ATOM 805 C C . ASP A 1 99 ? -7.252 -4.614 -1.411 1.00 84.25 99 ASP A C 1
ATOM 807 O O . ASP A 1 99 ? -6.593 -3.897 -2.162 1.00 84.25 99 ASP A O 1
ATOM 811 N N . ILE A 1 100 ? -8.383 -4.193 -0.828 1.00 86.19 100 ILE A N 1
ATOM 812 C CA . ILE A 1 100 ? -8.945 -2.849 -1.048 1.00 86.19 100 ILE A CA 1
ATOM 813 C C . ILE A 1 100 ? -7.919 -1.779 -0.661 1.00 86.19 100 ILE A C 1
ATOM 815 O O . ILE A 1 100 ? -7.654 -0.860 -1.434 1.00 86.19 100 ILE A O 1
ATOM 819 N N . ILE A 1 101 ? -7.284 -1.923 0.504 1.00 87.12 101 ILE A N 1
ATOM 820 C CA . ILE A 1 101 ? -6.261 -0.974 0.966 1.00 87.12 101 ILE A CA 1
ATOM 821 C C . ILE A 1 101 ? -5.040 -1.006 0.040 1.00 87.12 101 ILE A C 1
ATOM 823 O O . ILE A 1 101 ? -4.466 0.036 -0.266 1.00 87.12 101 ILE A O 1
ATOM 827 N N . ARG A 1 102 ? -4.646 -2.190 -0.448 1.00 86.00 102 ARG A N 1
ATOM 828 C CA . ARG A 1 102 ? -3.503 -2.366 -1.354 1.00 86.00 102 ARG A CA 1
ATOM 829 C C . ARG A 1 102 ? -3.730 -1.762 -2.737 1.00 86.00 102 ARG A C 1
ATOM 831 O O . ARG A 1 102 ? -2.744 -1.363 -3.362 1.00 86.00 102 ARG A O 1
ATOM 838 N N . VAL A 1 103 ? -4.965 -1.586 -3.193 1.00 84.88 103 VAL A N 1
ATOM 839 C CA . VAL A 1 103 ? -5.257 -0.914 -4.474 1.00 84.88 103 VAL A CA 1
ATOM 840 C C . VAL A 1 103 ? -5.656 0.556 -4.330 1.00 84.88 103 VAL A C 1
ATOM 842 O O . VAL A 1 103 ? -5.534 1.290 -5.300 1.00 84.88 103 VAL A O 1
ATOM 845 N N . ALA A 1 104 ? -6.044 1.016 -3.137 1.00 88.62 104 ALA A N 1
ATOM 846 C CA . ALA A 1 104 ? -6.447 2.404 -2.885 1.00 88.62 104 ALA A CA 1
ATOM 847 C C . ALA A 1 104 ? -5.252 3.393 -2.850 1.00 88.62 104 ALA A C 1
ATOM 849 O O . ALA A 1 104 ? -4.465 3.354 -1.893 1.00 88.62 104 ALA A O 1
ATOM 850 N N . PRO A 1 105 ? -5.067 4.280 -3.850 1.00 86.44 105 PRO A N 1
ATOM 851 C CA . PRO A 1 105 ? -3.957 5.242 -3.881 1.00 86.44 105 PRO A CA 1
ATOM 852 C C . PRO A 1 105 ? -4.044 6.369 -2.835 1.00 86.44 105 PRO A C 1
ATOM 854 O O . PRO A 1 105 ? -3.077 7.099 -2.626 1.00 86.44 105 PRO A O 1
ATOM 857 N N . GLU A 1 106 ? -5.199 6.560 -2.202 1.00 86.88 106 GLU A N 1
ATOM 858 C CA . GLU A 1 106 ? -5.463 7.612 -1.217 1.00 86.88 106 GLU A CA 1
ATOM 859 C C . GLU A 1 106 ? -4.904 7.338 0.179 1.00 86.88 106 GLU A C 1
ATOM 861 O O . GLU A 1 106 ? -4.686 8.279 0.945 1.00 86.88 106 GLU A O 1
ATOM 866 N N . VAL A 1 107 ? -4.634 6.073 0.491 1.00 90.25 107 VAL A N 1
ATOM 867 C CA . VAL A 1 107 ? -4.158 5.625 1.800 1.00 90.25 107 VAL A CA 1
ATOM 868 C C . VAL A 1 107 ? -2.760 5.034 1.708 1.00 90.25 107 VAL A C 1
ATOM 870 O O . VAL A 1 107 ? -2.313 4.554 0.660 1.00 90.25 107 VAL A O 1
ATOM 873 N N . SER A 1 108 ? -2.067 5.060 2.842 1.00 89.38 108 SER A N 1
ATOM 874 C CA . SER A 1 108 ? -0.766 4.421 2.987 1.00 89.38 108 SER A CA 1
ATOM 875 C C . SER A 1 108 ? -0.864 2.901 2.831 1.00 89.38 108 SER A C 1
ATOM 877 O O . SER A 1 108 ? -1.928 2.294 2.943 1.00 89.38 108 SER A O 1
ATOM 879 N N . ILE A 1 109 ? 0.273 2.256 2.581 1.00 86.69 109 ILE A N 1
ATOM 880 C CA . ILE A 1 109 ? 0.317 0.797 2.456 1.00 86.69 109 ILE A CA 1
ATOM 881 C C . ILE A 1 109 ? -0.067 0.109 3.780 1.00 86.69 109 ILE A C 1
ATOM 883 O O . ILE A 1 109 ? 0.268 0.627 4.849 1.00 86.69 109 ILE A O 1
ATOM 887 N N . PRO A 1 110 ? -0.680 -1.094 3.743 1.00 87.19 110 PRO A N 1
ATOM 888 C CA . PRO A 1 110 ? -1.066 -1.828 4.954 1.00 87.19 110 PRO A CA 1
ATOM 889 C C . PRO A 1 110 ? 0.077 -2.017 5.962 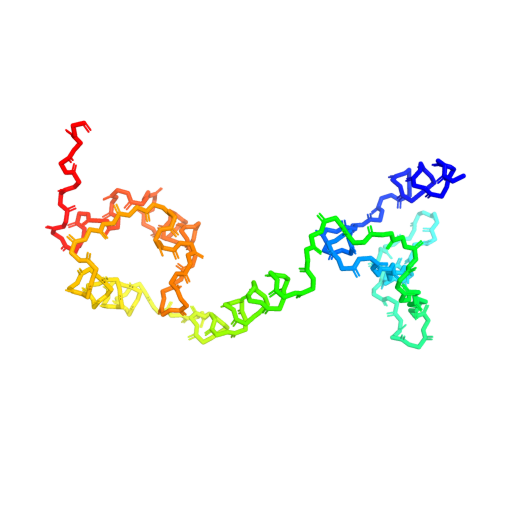1.00 87.19 110 PRO A C 1
ATOM 891 O O . PRO A 1 110 ? -0.144 -1.939 7.167 1.00 87.19 110 PRO A O 1
ATOM 894 N N . ALA A 1 111 ? 1.304 -2.219 5.470 1.00 86.56 111 ALA A N 1
ATOM 895 C CA . ALA A 1 111 ? 2.490 -2.390 6.306 1.00 86.56 111 ALA A CA 1
ATOM 896 C C . ALA A 1 111 ? 2.804 -1.152 7.164 1.00 86.56 111 ALA A C 1
ATOM 898 O O . ALA A 1 111 ? 3.278 -1.295 8.284 1.00 86.56 111 ALA A O 1
ATOM 899 N N . LEU A 1 112 ? 2.500 0.060 6.684 1.00 88.25 112 LEU A N 1
ATOM 900 C CA . LEU A 1 112 ? 2.746 1.280 7.455 1.00 88.25 112 LEU A CA 1
ATOM 901 C C . LEU A 1 112 ? 1.750 1.421 8.612 1.00 88.25 112 LEU A C 1
ATOM 903 O O . LEU A 1 112 ? 2.126 1.867 9.690 1.00 88.25 112 LEU A O 1
ATOM 907 N N . TYR A 1 113 ? 0.498 0.998 8.412 1.00 89.75 113 TYR A N 1
ATOM 908 C CA . TYR A 1 113 ? -0.484 0.931 9.496 1.00 89.75 113 TYR A CA 1
ATOM 909 C C . TYR A 1 113 ? -0.073 -0.099 10.555 1.00 89.75 113 TYR A C 1
ATOM 911 O O . TYR A 1 113 ? -0.171 0.181 11.743 1.00 89.75 113 TYR A O 1
ATOM 919 N N . GLN A 1 114 ? 0.440 -1.261 10.140 1.00 89.31 114 GLN A N 1
ATOM 920 C CA . GLN A 1 114 ? 0.974 -2.259 11.075 1.00 89.31 114 GLN A CA 1
ATOM 921 C C . GLN A 1 114 ? 2.168 -1.720 11.861 1.00 89.31 114 GLN A C 1
ATOM 923 O O . GLN A 1 114 ? 2.183 -1.828 13.077 1.00 89.31 114 GLN A O 1
ATOM 928 N N . PHE A 1 115 ? 3.130 -1.090 11.185 1.00 89.19 115 PHE A N 1
ATOM 929 C CA . PHE A 1 115 ? 4.299 -0.508 11.841 1.00 89.19 115 PHE A CA 1
ATOM 930 C C . PHE A 1 115 ? 3.917 0.569 12.865 1.00 89.19 115 PHE A C 1
ATOM 932 O O . PHE A 1 115 ? 4.469 0.604 13.957 1.00 89.19 115 PHE A O 1
ATOM 939 N N . ARG A 1 116 ? 2.958 1.441 12.529 1.00 89.44 116 ARG A N 1
ATOM 940 C CA . ARG A 1 116 ? 2.632 2.614 13.350 1.00 89.44 116 ARG A CA 1
ATOM 941 C C . ARG A 1 116 ? 1.612 2.351 14.456 1.00 89.44 116 ARG A C 1
ATOM 943 O O . ARG A 1 116 ? 1.671 2.999 15.491 1.00 89.44 116 ARG A O 1
ATOM 950 N N . PHE A 1 117 ? 0.682 1.422 14.239 1.00 90.56 117 PHE A N 1
ATOM 951 C CA . PHE A 1 117 ? -0.401 1.099 15.179 1.00 90.56 117 PHE A CA 1
ATOM 952 C C . PHE A 1 117 ? -0.263 -0.311 15.785 1.00 90.56 117 PHE A C 1
ATOM 954 O O . PHE A 1 117 ? -1.177 -0.800 16.450 1.00 90.56 117 PHE A O 1
ATOM 961 N N . GLY A 1 118 ? 0.849 -1.003 15.521 1.00 90.44 118 GLY A N 1
ATOM 962 C CA . GLY A 1 118 ? 1.128 -2.382 15.938 1.00 90.44 118 GLY A CA 1
ATOM 963 C C . GLY A 1 118 ? 0.416 -3.437 15.084 1.00 90.44 118 GLY A C 1
ATOM 964 O O . GLY A 1 118 ? 1.004 -4.442 14.691 1.00 90.44 118 GLY A O 1
ATOM 965 N N . SER A 1 119 ? -0.851 -3.211 14.729 1.00 89.06 119 SER A N 1
ATOM 966 C CA . SER A 1 119 ? -1.595 -4.102 13.841 1.00 89.06 119 SER A CA 1
ATOM 967 C C . SER A 1 119 ? -2.593 -3.342 12.970 1.00 89.06 119 SER A C 1
ATOM 969 O O . SER A 1 119 ? -3.056 -2.251 13.303 1.00 89.06 119 SER A O 1
ATOM 971 N N . LEU A 1 120 ? -2.978 -3.947 11.842 1.00 87.25 120 LEU A N 1
ATOM 972 C CA . LEU A 1 120 ? -4.033 -3.382 10.996 1.00 87.25 120 LEU A CA 1
ATOM 973 C C . LEU A 1 120 ? -5.397 -3.400 11.709 1.00 87.25 120 LEU A C 1
ATOM 975 O O . LEU A 1 120 ? -6.229 -2.535 11.460 1.00 87.25 120 LEU A O 1
ATOM 979 N N . ARG A 1 121 ? -5.603 -4.351 12.632 1.00 87.38 121 ARG A N 1
ATOM 980 C CA . ARG A 1 121 ? -6.807 -4.438 13.467 1.00 87.38 121 ARG A CA 1
ATOM 981 C C . ARG A 1 121 ? -6.885 -3.275 14.455 1.00 87.38 121 ARG A C 1
ATOM 983 O O . ARG A 1 121 ? -7.954 -2.698 14.601 1.00 87.38 121 ARG A O 1
ATOM 990 N N . ASN A 1 122 ? -5.761 -2.884 15.051 1.00 89.94 122 ASN A N 1
ATOM 991 C CA . ASN A 1 122 ? -5.694 -1.719 15.936 1.00 89.94 122 ASN A CA 1
ATOM 992 C C . ASN A 1 122 ? -6.025 -0.441 15.156 1.00 89.94 122 ASN A C 1
ATOM 994 O O . ASN A 1 122 ? -6.818 0.377 15.611 1.00 89.94 122 ASN A O 1
ATOM 998 N N . ALA A 1 123 ? -5.502 -0.305 13.931 1.00 89.25 123 ALA A N 1
ATOM 999 C CA . ALA A 1 123 ? -5.857 0.812 13.057 1.00 89.25 123 ALA A CA 1
ATOM 1000 C C . ALA A 1 123 ? -7.364 0.857 12.733 1.00 89.25 123 ALA A C 1
ATOM 1002 O O . ALA A 1 123 ? -7.932 1.943 12.655 1.00 89.25 123 ALA A O 1
ATOM 1003 N N . TYR A 1 124 ? -8.021 -0.300 12.577 1.00 89.31 124 TYR A N 1
ATOM 1004 C CA . TYR A 1 124 ? -9.477 -0.382 12.417 1.00 89.31 124 TYR A CA 1
ATOM 1005 C C . TYR A 1 124 ? -10.240 0.021 13.685 1.00 89.31 124 TYR A C 1
ATOM 1007 O O . TYR A 1 124 ? -11.205 0.777 13.602 1.00 89.31 124 TYR A O 1
ATOM 1015 N N . GLN A 1 125 ? -9.783 -0.410 14.861 1.00 88.88 125 GLN A N 1
ATOM 1016 C CA . GLN A 1 125 ? -10.395 -0.026 16.136 1.00 88.88 125 GLN A CA 1
ATOM 1017 C C . GLN A 1 125 ? -10.318 1.489 16.382 1.00 88.88 125 GLN A C 1
ATOM 1019 O O . GLN A 1 125 ? -11.304 2.084 16.803 1.00 88.88 125 GLN A O 1
ATOM 1024 N N . LEU A 1 126 ? -9.204 2.140 16.023 1.00 89.19 126 LEU A N 1
ATOM 1025 C CA . LEU A 1 126 ? -9.028 3.601 16.137 1.00 89.19 126 LEU A CA 1
ATOM 1026 C C . LEU A 1 126 ? -9.976 4.423 15.240 1.00 89.19 126 LEU A C 1
ATOM 1028 O O . LEU A 1 126 ? -10.149 5.633 15.422 1.00 89.19 126 LEU A O 1
ATOM 1032 N N . ILE A 1 127 ? -10.594 3.785 14.247 1.00 89.12 127 ILE A N 1
ATOM 1033 C CA . ILE A 1 127 ? -11.627 4.390 13.399 1.00 89.12 127 ILE A CA 1
ATOM 1034 C C . ILE A 1 127 ? -13.019 3.811 13.673 1.00 89.12 127 ILE A C 1
ATOM 1036 O O . ILE A 1 127 ? -13.909 3.974 12.843 1.00 89.12 127 ILE A O 1
ATOM 1040 N N . SER A 1 128 ? -13.194 3.134 14.812 1.00 86.88 128 SER A N 1
ATOM 1041 C CA . SER A 1 128 ? -14.441 2.481 15.226 1.00 86.88 128 SER A CA 1
ATOM 1042 C C . SER A 1 128 ? -14.970 1.461 14.209 1.00 86.88 128 SER A C 1
ATOM 1044 O O . SER A 1 128 ? -16.169 1.200 14.139 1.00 86.88 128 SER A O 1
ATOM 1046 N N . TYR A 1 129 ? -14.080 0.869 13.407 1.00 83.31 129 TYR A N 1
ATOM 1047 C CA . TYR A 1 129 ? -14.420 -0.192 12.468 1.00 83.31 129 TYR A CA 1
ATOM 1048 C C . TYR A 1 129 ? -14.133 -1.550 13.103 1.00 83.31 129 TYR A C 1
ATOM 1050 O O . TYR A 1 129 ? -12.985 -1.975 13.242 1.00 83.31 129 TYR A O 1
ATOM 1058 N N . PHE A 1 130 ? -15.193 -2.265 13.457 1.00 77.06 130 PHE A N 1
ATOM 1059 C CA . PHE A 1 130 ? -15.094 -3.643 13.910 1.00 77.06 130 PHE A CA 1
ATOM 1060 C C . PHE A 1 130 ? -15.313 -4.550 12.705 1.00 77.06 130 PHE A C 1
ATOM 1062 O O . PHE A 1 130 ? -16.418 -4.654 12.175 1.00 77.06 130 PHE A O 1
ATOM 1069 N N . SER A 1 131 ? -14.231 -5.174 12.232 1.00 64.50 131 SER A N 1
ATOM 1070 C CA . SER A 1 131 ? -14.324 -6.208 11.202 1.00 64.50 131 SER A CA 1
ATOM 1071 C C . SER A 1 131 ? -15.140 -7.366 11.765 1.00 64.50 131 SER A C 1
ATOM 1073 O O . SER A 1 131 ? -14.622 -8.173 12.535 1.00 64.50 131 SER A O 1
ATOM 1075 N N . LYS A 1 132 ? -16.418 -7.416 11.396 1.00 56.25 132 LYS A N 1
ATOM 1076 C CA . LYS A 1 132 ? -17.297 -8.567 11.578 1.00 56.25 132 LYS A CA 1
ATOM 1077 C C . LYS A 1 132 ? -16.777 -9.663 10.659 1.00 56.25 132 LYS A C 1
ATOM 1079 O O . LYS A 1 132 ? -16.998 -9.622 9.453 1.00 56.25 132 LYS A O 1
ATOM 1084 N N . TRP A 1 133 ? -15.962 -10.546 11.219 1.00 48.81 133 TRP A N 1
ATOM 1085 C CA . TRP A 1 133 ? -15.601 -11.783 10.550 1.00 48.81 133 TRP A CA 1
ATOM 1086 C C . TRP A 1 133 ? -16.806 -12.717 10.633 1.00 48.81 133 TRP A C 1
ATOM 1088 O O . TRP A 1 133 ? -17.283 -12.989 11.732 1.00 48.81 133 TRP A O 1
ATOM 1098 N N . ASN A 1 134 ? -17.279 -13.139 9.465 1.00 36.09 134 ASN A N 1
ATOM 1099 C CA . ASN A 1 134 ? -17.914 -14.430 9.237 1.00 36.09 134 ASN A CA 1
ATOM 1100 C C . ASN A 1 134 ? -17.039 -15.139 8.199 1.00 36.09 134 ASN A C 1
ATOM 1102 O O . ASN A 1 134 ? -16.547 -14.413 7.297 1.00 36.09 134 ASN A O 1
#

Foldseek 3Di:
DVVVVVVCVVVVNPPPPQQQQLKDWDPQWDDDVPDDIDGDDPVPIDIDGNPDDHPHDPVVVVLLVVLVVLLVVQPPDDPVRLLVLVLVLCVVPVDDDLVSQSNDSSHDHLVVCCVPQVHSCSSCVVNVHDPPDD

pLDDT: mean 73.27, std 17.03, range [36.09, 93.19]